Protein AF-A0A2D4SJZ4-F1 (afdb_monomer_lite)

Foldseek 3Di:
DDDDDDDPPPPCVPVDPPDPVPDDDQPDPDNVVSVVVVVVVVVVVVVVVVVVVVVVVQVVCVVVVNDDPVCVVVDDDDPVVVVVVVVVVVVVVVVVVVVVVCVVVPPD

pLDDT: mean 80.21, std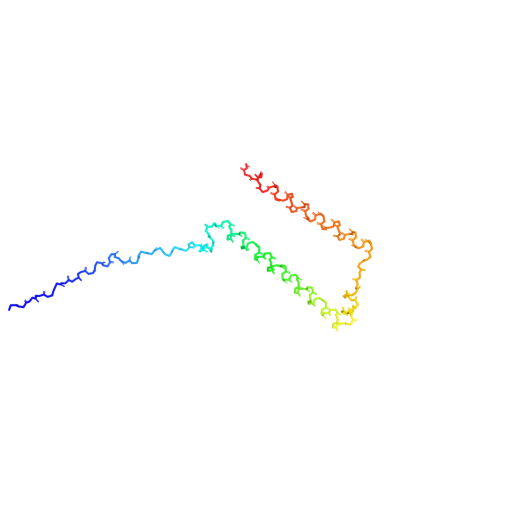 18.85, range [41.72, 98.0]

Secondary structure (DSSP, 8-state):
-PPPPP-----GGG--------S---SSSSHHHHHHHHHHHHHHHHHHHHHHHHHHHHHHHHHTTS--HHHHHH----HHHHHHHHHHHHHHHHHHHHHHHHHTT---

Radius of gyration: 30.5 Å; chains: 1; bounding box: 54×70×84 Å

Sequence (108 aa):
MALAPKKNEINVSETISKKVKGGRKFFFDQAETDMLLSMLLSLMAEHSSVKDRLITLEAFLSDKGLLDTDELTSYTPNEDTSGAMDIERVNMIKNILEAGRNIGNKSE

Structure (mmCIF, N/CA/C/O backbone):
data_AF-A0A2D4SJZ4-F1
#
_entry.id   AF-A0A2D4SJZ4-F1
#
loop_
_atom_site.group_PDB
_atom_site.id
_atom_site.type_symbol
_atom_site.label_atom_id
_atom_site.label_alt_id
_atom_site.label_comp_id
_atom_site.label_asym_id
_atom_site.label_entity_id
_atom_site.label_seq_id
_atom_site.pdbx_PDB_ins_code
_atom_site.Cartn_x
_atom_site.Cartn_y
_atom_site.Cartn_z
_atom_site.occupancy
_atom_site.B_iso_or_equiv
_atom_site.auth_seq_id
_atom_site.auth_comp_id
_atom_site.auth_asym_id
_atom_site.auth_atom_id
_atom_site.pdbx_PDB_model_num
ATOM 1 N N . MET A 1 1 ? 14.875 -51.795 -68.686 1.00 45.78 1 MET A N 1
ATOM 2 C CA . MET A 1 1 ? 16.064 -51.129 -68.113 1.00 45.78 1 MET A CA 1
ATOM 3 C C . MET A 1 1 ? 15.571 -50.253 -66.967 1.00 45.78 1 MET A C 1
ATOM 5 O O . MET A 1 1 ? 15.071 -49.166 -67.214 1.00 45.78 1 MET A O 1
ATOM 9 N N . ALA A 1 2 ? 15.520 -50.810 -65.754 1.00 43.91 2 ALA A N 1
ATOM 10 C CA . ALA A 1 2 ? 14.893 -50.178 -64.593 1.00 43.91 2 ALA A CA 1
ATOM 11 C C . ALA A 1 2 ? 15.904 -49.274 -63.869 1.00 43.91 2 ALA A C 1
ATOM 13 O O . ALA A 1 2 ? 17.021 -49.707 -63.591 1.00 43.91 2 ALA A O 1
ATOM 14 N N . LEU A 1 3 ? 15.519 -48.026 -63.590 1.00 50.31 3 LEU A N 1
ATOM 15 C CA . LEU A 1 3 ? 16.313 -47.095 -62.789 1.00 50.31 3 LEU A CA 1
ATOM 16 C C . LEU A 1 3 ? 16.303 -47.545 -61.323 1.00 50.31 3 LEU A C 1
ATOM 18 O O . LEU A 1 3 ? 15.245 -47.641 -60.705 1.00 50.31 3 LEU A O 1
ATOM 22 N N . ALA A 1 4 ? 17.485 -47.815 -60.772 1.00 55.47 4 ALA A N 1
ATOM 23 C CA . ALA A 1 4 ? 17.654 -48.093 -59.352 1.00 55.47 4 ALA A CA 1
ATOM 24 C C . ALA A 1 4 ? 17.376 -46.824 -58.516 1.00 55.47 4 ALA A C 1
ATOM 26 O O . ALA A 1 4 ? 17.807 -45.734 -58.909 1.00 55.47 4 ALA A O 1
ATOM 27 N N . PRO A 1 5 ? 16.696 -46.925 -57.361 1.00 48.94 5 PRO A N 1
ATOM 28 C CA . PRO A 1 5 ? 16.477 -45.777 -56.490 1.00 48.94 5 PRO A CA 1
ATOM 29 C C . PRO A 1 5 ? 17.795 -45.354 -55.825 1.00 48.94 5 PRO A C 1
ATOM 31 O O . PRO A 1 5 ? 18.476 -46.160 -55.188 1.00 48.94 5 PRO A O 1
ATOM 34 N N . LYS A 1 6 ? 18.160 -44.072 -55.961 1.00 52.12 6 LYS A N 1
ATOM 35 C CA . LYS A 1 6 ? 19.287 -43.474 -55.231 1.00 52.12 6 LYS A CA 1
ATOM 36 C C . LYS A 1 6 ? 19.004 -43.532 -53.728 1.00 52.12 6 LYS A C 1
ATOM 38 O O . LYS A 1 6 ? 17.996 -43.010 -53.259 1.00 52.12 6 LYS A O 1
ATOM 43 N N . LYS A 1 7 ? 19.921 -44.146 -52.981 1.00 50.00 7 LYS A N 1
ATOM 44 C CA . LYS A 1 7 ? 19.947 -44.131 -51.516 1.00 50.00 7 LYS A CA 1
ATOM 45 C C . LYS A 1 7 ? 20.216 -42.690 -51.076 1.00 50.00 7 LYS A C 1
ATOM 47 O O . LYS A 1 7 ? 21.312 -42.179 -51.285 1.00 50.00 7 LYS A O 1
ATOM 52 N N . ASN A 1 8 ? 19.202 -42.016 -50.545 1.00 48.59 8 ASN A N 1
ATOM 53 C CA . ASN A 1 8 ? 19.377 -40.698 -49.951 1.00 48.59 8 ASN A CA 1
ATOM 54 C C . ASN A 1 8 ? 19.986 -40.917 -48.561 1.00 48.59 8 ASN A C 1
ATOM 56 O O . ASN A 1 8 ? 19.279 -41.279 -47.621 1.00 48.59 8 ASN A O 1
ATOM 60 N N . GLU A 1 9 ? 21.307 -40.806 -48.450 1.00 49.69 9 GLU A N 1
ATOM 61 C CA . GLU A 1 9 ? 21.989 -40.796 -47.157 1.00 49.69 9 GLU A CA 1
ATOM 62 C C . GLU A 1 9 ? 21.622 -39.492 -46.451 1.00 49.69 9 GLU A C 1
ATOM 64 O O . GLU A 1 9 ? 22.192 -38.433 -46.707 1.00 49.69 9 GLU A O 1
ATOM 69 N N . ILE A 1 10 ? 20.599 -39.553 -45.599 1.00 53.28 10 ILE A N 1
ATOM 70 C CA . ILE A 1 10 ? 20.259 -38.445 -44.714 1.00 53.28 10 ILE A CA 1
ATOM 71 C C . ILE A 1 10 ? 21.408 -38.353 -43.713 1.00 53.28 10 ILE A C 1
ATOM 73 O O . ILE A 1 10 ? 21.556 -39.207 -42.839 1.00 53.28 10 ILE A O 1
ATOM 77 N N . ASN A 1 11 ? 22.260 -37.345 -43.883 1.00 49.78 11 ASN A N 1
ATOM 78 C CA . ASN A 1 11 ? 23.344 -37.065 -42.960 1.00 49.78 11 ASN A CA 1
ATOM 79 C C . ASN A 1 11 ? 22.735 -36.597 -41.630 1.00 49.78 11 ASN A C 1
ATOM 81 O O . ASN A 1 11 ? 22.354 -35.441 -41.465 1.00 49.78 11 ASN A O 1
ATOM 85 N N . VAL A 1 12 ? 22.653 -37.516 -40.668 1.00 51.66 12 VAL A N 1
ATOM 86 C CA . VAL A 1 12 ? 22.183 -37.266 -39.297 1.00 51.66 12 VAL A CA 1
ATOM 87 C C . VAL A 1 12 ? 23.197 -36.400 -38.514 1.00 51.66 12 VAL A C 1
ATOM 89 O O . VAL A 1 12 ? 23.156 -36.347 -37.297 1.00 51.66 12 VAL A O 1
ATOM 92 N N . SER A 1 13 ? 24.123 -35.677 -39.159 1.00 45.22 13 SER A N 1
ATOM 93 C CA . SER A 1 13 ? 24.895 -34.597 -38.522 1.00 45.22 13 SER A CA 1
ATOM 94 C C . SER A 1 13 ? 24.088 -33.304 -38.365 1.00 45.22 13 SER A C 1
ATOM 96 O O . SER A 1 13 ? 24.503 -32.436 -37.601 1.00 45.22 13 SER A O 1
ATOM 98 N N . GLU A 1 14 ? 22.901 -33.194 -38.966 1.00 46.06 14 GLU A N 1
ATOM 99 C CA . GLU A 1 14 ? 21.859 -32.264 -38.497 1.00 46.06 14 GLU A CA 1
ATOM 100 C C . GLU A 1 14 ? 21.095 -32.860 -37.298 1.00 46.06 14 GLU A C 1
ATOM 102 O O . GLU A 1 14 ? 19.906 -32.631 -37.083 1.00 46.06 14 GLU A O 1
ATOM 107 N N . THR A 1 15 ? 21.796 -33.638 -36.467 1.00 43.06 15 THR A N 1
ATOM 108 C CA . THR A 1 15 ? 21.411 -33.854 -35.078 1.00 43.06 15 THR A CA 1
ATOM 109 C C . THR A 1 15 ? 21.349 -32.484 -34.421 1.00 43.06 15 THR A C 1
ATOM 111 O O . THR A 1 15 ? 22.377 -31.908 -34.084 1.00 43.06 15 THR A O 1
ATOM 114 N N . ILE A 1 16 ? 20.128 -31.969 -34.275 1.00 52.47 16 ILE A N 1
ATOM 115 C CA . ILE A 1 16 ? 19.691 -31.093 -33.188 1.00 52.47 16 ILE A CA 1
ATOM 116 C C . ILE A 1 16 ? 20.795 -30.107 -32.789 1.00 52.47 16 ILE A C 1
ATOM 118 O O . ILE A 1 16 ? 21.521 -30.335 -31.819 1.00 52.47 16 ILE A O 1
ATOM 122 N N . SER A 1 17 ? 20.909 -28.990 -33.519 1.00 41.72 17 SER A N 1
ATOM 123 C CA . SER A 1 17 ? 21.636 -27.826 -33.007 1.00 41.72 17 SER A CA 1
ATOM 124 C C . SER A 1 17 ? 20.906 -27.344 -31.758 1.00 41.72 17 SER A C 1
ATOM 126 O O . SER A 1 17 ? 19.951 -26.566 -31.780 1.00 41.72 17 SER A O 1
ATOM 128 N N . LYS A 1 18 ? 21.332 -27.921 -30.641 1.00 53.94 18 LYS A N 1
ATOM 129 C CA . LYS A 1 18 ? 20.863 -27.706 -29.288 1.00 53.94 18 LYS A CA 1
ATOM 130 C C . LYS A 1 18 ? 21.384 -26.344 -28.843 1.00 53.94 18 LYS A C 1
ATOM 132 O O . LYS A 1 18 ? 22.290 -26.235 -28.029 1.00 53.94 18 LYS A O 1
ATOM 137 N N . LYS A 1 19 ? 20.789 -25.280 -29.371 1.00 43.53 19 LYS A N 1
ATOM 138 C CA . LYS A 1 19 ? 20.686 -24.017 -28.649 1.00 43.53 19 LYS A CA 1
ATOM 139 C C . LYS A 1 19 ? 19.212 -23.732 -28.453 1.00 43.53 19 LYS A C 1
ATOM 141 O O . LYS A 1 19 ? 18.595 -22.985 -29.205 1.00 43.53 19 LYS A O 1
ATOM 146 N N . VAL A 1 20 ? 18.667 -24.293 -27.374 1.00 51.88 20 VAL A N 1
ATOM 147 C CA . VAL A 1 20 ? 17.624 -23.589 -26.626 1.00 51.88 20 VAL A CA 1
ATOM 148 C C . VAL A 1 20 ? 18.241 -22.234 -26.287 1.00 51.88 20 VAL A C 1
ATOM 150 O O . VAL A 1 20 ? 19.047 -22.122 -25.365 1.00 51.88 20 VAL A O 1
ATOM 153 N N . LYS A 1 21 ? 17.970 -21.218 -27.113 1.00 48.91 21 LYS A N 1
ATOM 154 C CA . LYS A 1 21 ? 18.337 -19.830 -26.833 1.00 48.91 21 LYS A CA 1
ATOM 155 C C . LYS A 1 21 ? 17.414 -19.366 -25.709 1.00 48.91 21 LYS A C 1
ATOM 157 O O . LYS A 1 21 ? 16.465 -18.634 -25.944 1.00 48.91 21 LYS A O 1
ATOM 162 N N . GLY A 1 22 ? 17.668 -19.849 -24.496 1.00 53.75 22 GLY A N 1
ATOM 163 C CA . GLY A 1 22 ? 16.968 -19.485 -23.264 1.00 53.75 22 GLY A CA 1
ATOM 164 C C . GLY A 1 22 ? 17.296 -18.070 -22.788 1.00 53.75 22 GLY A C 1
ATOM 165 O O . GLY A 1 22 ? 17.288 -17.817 -21.590 1.00 53.75 22 GLY A O 1
ATOM 166 N N . GLY A 1 23 ? 17.620 -17.155 -23.707 1.00 56.12 23 GLY A N 1
ATOM 167 C CA . GLY A 1 23 ? 17.601 -15.735 -23.394 1.00 56.12 23 GLY A CA 1
ATOM 168 C C . GLY A 1 23 ? 16.148 -15.347 -23.158 1.00 56.12 23 GLY A C 1
ATOM 169 O O . GLY A 1 23 ? 15.286 -15.700 -23.967 1.00 56.12 23 GLY A O 1
ATOM 170 N N . ARG A 1 24 ? 15.867 -14.686 -22.031 1.00 61.22 24 ARG A N 1
ATOM 171 C CA . ARG A 1 24 ? 14.542 -14.131 -21.734 1.00 61.22 24 ARG A CA 1
ATOM 172 C C . ARG A 1 24 ? 14.088 -13.347 -22.969 1.00 61.22 24 ARG A C 1
ATOM 174 O O . ARG A 1 24 ? 14.800 -12.449 -23.407 1.00 61.22 24 ARG A O 1
ATOM 181 N N . LYS A 1 25 ? 12.973 -13.751 -23.585 1.00 67.50 25 LYS A N 1
ATOM 182 C CA . LYS A 1 25 ? 12.429 -13.024 -24.735 1.00 67.50 25 LYS A CA 1
ATOM 183 C C . LYS A 1 25 ? 12.003 -11.649 -24.232 1.00 67.50 25 LYS A C 1
ATOM 185 O O . LYS A 1 25 ? 11.136 -11.570 -23.367 1.00 67.50 25 LYS A O 1
ATOM 190 N N . PHE A 1 26 ? 12.668 -10.619 -24.731 1.00 76.12 26 PHE A N 1
ATOM 191 C CA . PHE A 1 26 ? 12.283 -9.228 -24.548 1.00 76.12 26 PHE A CA 1
ATOM 192 C C . PHE A 1 26 ? 11.032 -8.967 -25.395 1.00 76.12 26 PHE A C 1
ATOM 194 O O . PHE A 1 26 ? 10.921 -9.500 -26.504 1.00 76.12 26 PHE A O 1
ATOM 201 N N . PHE A 1 27 ? 10.047 -8.279 -24.824 1.00 83.69 27 PHE A N 1
ATOM 202 C CA . PHE A 1 27 ? 8.797 -7.948 -25.502 1.00 83.69 27 PHE A CA 1
ATOM 203 C C . PHE A 1 27 ? 8.962 -6.684 -26.352 1.00 83.69 27 PHE A C 1
ATOM 205 O O . PHE A 1 27 ? 8.332 -6.576 -27.403 1.00 83.69 27 PHE A O 1
ATOM 212 N N . PHE A 1 28 ? 9.832 -5.764 -25.930 1.00 87.94 28 PHE A N 1
ATOM 213 C CA . PHE A 1 28 ? 10.159 -4.538 -26.652 1.00 87.94 28 PHE A CA 1
ATOM 214 C C . PHE A 1 28 ? 11.518 -4.624 -27.353 1.00 87.94 28 PHE A C 1
ATOM 216 O O . PHE A 1 28 ? 12.355 -5.475 -27.054 1.00 87.94 28 PHE A O 1
ATOM 223 N N . ASP A 1 29 ? 11.749 -3.685 -28.275 1.00 87.06 29 ASP A N 1
ATOM 224 C CA . ASP A 1 29 ? 13.010 -3.577 -29.016 1.00 87.06 29 ASP A CA 1
ATOM 225 C C . ASP A 1 29 ? 14.201 -3.217 -28.115 1.00 87.06 29 ASP A C 1
ATOM 227 O O . ASP A 1 29 ? 15.341 -3.547 -28.438 1.00 87.06 29 ASP A O 1
ATOM 231 N N . GLN A 1 30 ? 13.952 -2.515 -27.004 1.00 88.69 30 GLN A N 1
ATOM 232 C CA . GLN A 1 30 ? 14.962 -2.121 -26.020 1.00 88.69 30 GLN A CA 1
ATOM 233 C C . GLN A 1 30 ? 14.763 -2.922 -24.729 1.00 88.69 30 GLN A C 1
ATOM 235 O O . GLN A 1 30 ? 13.703 -2.856 -24.100 1.00 88.69 30 GLN A O 1
ATOM 240 N N . ALA A 1 31 ? 15.794 -3.658 -24.311 1.00 85.56 31 ALA A N 1
ATOM 241 C CA . ALA A 1 31 ? 15.740 -4.513 -23.125 1.00 85.56 31 ALA A CA 1
ATOM 242 C C . ALA A 1 31 ? 15.491 -3.709 -21.834 1.00 85.56 31 ALA A C 1
ATOM 244 O O . ALA A 1 31 ? 14.864 -4.200 -20.894 1.00 85.56 31 ALA A O 1
ATOM 245 N N . GLU A 1 32 ? 15.935 -2.455 -21.797 1.00 88.19 32 GLU A N 1
ATOM 246 C CA . GLU A 1 32 ? 15.731 -1.509 -20.702 1.00 88.19 32 GLU A CA 1
ATOM 247 C C . GLU A 1 32 ? 14.242 -1.208 -20.492 1.00 88.19 32 GLU A C 1
ATOM 249 O O . GLU A 1 32 ? 13.794 -1.057 -19.355 1.00 88.19 32 GLU A O 1
ATOM 254 N N . THR A 1 33 ? 13.451 -1.173 -21.571 1.00 88.56 33 THR A N 1
ATOM 255 C CA . THR A 1 33 ? 11.999 -0.953 -21.503 1.00 88.56 33 THR A CA 1
ATOM 256 C C . THR A 1 33 ? 11.292 -2.136 -20.853 1.00 88.56 33 THR A C 1
ATOM 258 O O . THR A 1 33 ? 10.438 -1.941 -19.990 1.00 88.56 33 THR A O 1
ATOM 261 N N . ASP A 1 34 ? 11.684 -3.362 -21.196 1.00 85.50 34 ASP A N 1
ATOM 262 C CA . ASP A 1 34 ? 11.169 -4.568 -20.542 1.00 85.50 34 ASP A CA 1
ATOM 263 C C . ASP A 1 34 ? 11.550 -4.637 -19.064 1.00 85.50 34 ASP A C 1
ATOM 265 O O . ASP A 1 34 ? 10.743 -5.044 -18.225 1.00 85.50 34 ASP A O 1
ATOM 269 N N . MET A 1 35 ? 12.771 -4.221 -18.722 1.00 85.44 35 MET A N 1
ATOM 270 C CA . MET A 1 35 ? 13.209 -4.142 -17.330 1.00 85.44 35 MET A CA 1
ATOM 271 C C . MET A 1 35 ? 12.386 -3.122 -16.544 1.00 85.44 35 MET A C 1
ATOM 273 O O . MET A 1 35 ? 11.912 -3.447 -15.455 1.00 85.44 35 MET A O 1
ATOM 277 N N . LEU A 1 36 ? 12.160 -1.929 -17.100 1.00 90.69 36 LEU A N 1
ATOM 278 C CA . LEU A 1 36 ? 11.322 -0.905 -16.477 1.00 90.69 36 LEU A CA 1
ATOM 279 C C . LEU A 1 36 ? 9.879 -1.390 -16.302 1.00 90.69 36 LEU A C 1
ATOM 281 O O . LEU A 1 36 ? 9.311 -1.235 -15.222 1.00 90.69 36 LEU A O 1
ATOM 285 N N . LEU A 1 37 ? 9.302 -2.023 -17.328 1.00 90.44 37 LEU A N 1
ATOM 286 C CA . LEU A 1 37 ? 7.965 -2.604 -17.236 1.00 90.44 37 LEU A CA 1
ATOM 287 C C . LEU A 1 37 ? 7.907 -3.681 -16.147 1.00 90.44 37 LEU A C 1
ATOM 289 O O . LEU A 1 37 ? 6.978 -3.684 -15.345 1.00 90.44 37 LEU A O 1
ATOM 293 N N . SER A 1 38 ? 8.905 -4.563 -16.068 1.00 87.38 38 SER A N 1
ATOM 294 C CA . SER A 1 38 ? 8.974 -5.579 -15.015 1.00 87.38 38 SER A CA 1
ATOM 295 C C . SER A 1 38 ? 9.054 -4.955 -13.621 1.00 87.38 38 SER A C 1
ATOM 297 O O . SER A 1 38 ? 8.393 -5.450 -12.713 1.00 87.38 38 SER A O 1
ATOM 299 N N . MET A 1 39 ? 9.836 -3.887 -13.437 1.00 91.00 39 MET A N 1
ATOM 300 C CA . MET A 1 39 ? 9.916 -3.168 -12.159 1.00 91.00 39 MET A CA 1
ATOM 301 C C . MET A 1 39 ? 8.574 -2.530 -11.794 1.00 91.00 39 MET A C 1
ATOM 303 O O . MET A 1 39 ? 8.132 -2.651 -10.653 1.00 91.00 39 MET A O 1
ATOM 307 N N . LEU A 1 40 ? 7.902 -1.902 -12.763 1.00 95.44 40 LEU A N 1
ATOM 308 C CA . LEU A 1 40 ? 6.587 -1.297 -12.564 1.00 95.44 40 LEU A CA 1
ATOM 309 C C . LEU A 1 40 ? 5.533 -2.349 -12.206 1.00 95.44 40 LEU A C 1
ATOM 311 O O . LEU A 1 40 ? 4.769 -2.144 -11.270 1.00 95.44 40 LEU A O 1
ATOM 315 N N . LEU A 1 41 ? 5.506 -3.485 -12.905 1.00 93.44 41 LEU A N 1
ATOM 316 C CA . LEU A 1 41 ? 4.579 -4.579 -12.609 1.00 93.44 41 LEU A CA 1
ATOM 317 C C . LEU A 1 41 ? 4.799 -5.141 -11.203 1.00 93.44 41 LEU A C 1
ATOM 319 O O . LEU A 1 41 ? 3.825 -5.337 -10.479 1.00 93.44 41 LEU A O 1
ATOM 323 N N . SER A 1 42 ? 6.054 -5.343 -10.791 1.00 92.44 42 SER A N 1
ATOM 324 C CA . SER A 1 42 ? 6.370 -5.760 -9.421 1.00 92.44 42 SER A CA 1
ATOM 325 C C . SER A 1 42 ? 5.888 -4.734 -8.395 1.00 92.44 42 SER A C 1
ATOM 327 O O . SER A 1 42 ? 5.236 -5.106 -7.426 1.00 92.44 42 SER A O 1
ATOM 329 N N . LEU A 1 43 ? 6.132 -3.439 -8.626 1.00 95.19 43 LEU A N 1
ATOM 330 C CA . LEU A 1 43 ? 5.653 -2.378 -7.737 1.00 95.19 43 LEU A CA 1
ATOM 331 C C . LEU A 1 43 ? 4.121 -2.352 -7.645 1.00 95.19 43 LEU A C 1
ATOM 333 O O . LEU A 1 43 ? 3.569 -2.207 -6.558 1.00 95.19 43 LEU A O 1
ATOM 337 N N . MET A 1 44 ? 3.428 -2.517 -8.772 1.00 96.12 44 MET A N 1
ATOM 338 C CA . MET A 1 44 ? 1.965 -2.565 -8.812 1.00 96.12 44 MET A CA 1
ATOM 339 C C . MET A 1 44 ? 1.410 -3.786 -8.074 1.00 96.12 44 MET A C 1
ATOM 341 O O . MET A 1 44 ? 0.383 -3.669 -7.407 1.00 96.12 44 MET A O 1
ATOM 345 N N . ALA A 1 45 ? 2.086 -4.935 -8.155 1.00 95.00 45 ALA A N 1
ATOM 346 C CA . ALA A 1 45 ? 1.713 -6.130 -7.403 1.00 95.00 45 ALA A CA 1
ATOM 347 C C . ALA A 1 45 ? 1.843 -5.904 -5.887 1.00 95.00 45 ALA A C 1
ATOM 349 O O . ALA A 1 45 ? 0.905 -6.192 -5.144 1.00 95.00 45 ALA A O 1
ATOM 350 N N . GLU A 1 46 ? 2.950 -5.311 -5.436 1.00 95.81 46 GLU A N 1
ATOM 351 C CA . GLU A 1 46 ? 3.141 -4.948 -4.024 1.00 95.81 46 GLU A CA 1
ATOM 352 C C . GLU A 1 46 ? 2.103 -3.915 -3.556 1.00 95.81 46 GLU A C 1
ATOM 354 O O . GLU A 1 46 ? 1.494 -4.069 -2.499 1.00 95.81 46 GLU A O 1
ATOM 359 N N . HIS A 1 47 ? 1.819 -2.895 -4.370 1.00 96.38 47 HIS A N 1
ATOM 360 C CA . HIS A 1 47 ? 0.774 -1.913 -4.073 1.00 96.38 47 HIS A CA 1
ATOM 361 C C . HIS A 1 47 ? -0.617 -2.561 -3.965 1.00 96.38 47 HIS A C 1
ATOM 363 O O . HIS A 1 47 ? -1.392 -2.217 -3.071 1.00 96.38 47 HIS A O 1
ATOM 369 N N . SER A 1 48 ? -0.932 -3.528 -4.834 1.00 96.88 48 SER A N 1
ATOM 370 C CA . SER A 1 48 ? -2.180 -4.297 -4.749 1.00 96.88 48 SER A CA 1
ATOM 371 C C . SER A 1 48 ? -2.272 -5.075 -3.438 1.00 96.88 48 SER A C 1
ATOM 373 O O . SER A 1 48 ? -3.311 -5.038 -2.790 1.00 96.88 48 SER A O 1
ATOM 375 N N . SER A 1 49 ? -1.179 -5.709 -3.006 1.00 97.31 49 SER A N 1
ATOM 376 C CA . SER A 1 49 ? -1.114 -6.433 -1.729 1.00 97.31 49 SER A CA 1
ATOM 377 C C . SER A 1 49 ? -1.395 -5.518 -0.531 1.00 97.31 49 SER A C 1
ATOM 379 O O . SER A 1 49 ? -2.181 -5.861 0.355 1.00 97.31 49 SER A O 1
ATOM 381 N N . VAL A 1 50 ? -0.824 -4.306 -0.523 1.00 97.25 50 VAL A N 1
ATOM 382 C CA . VAL A 1 50 ? -1.105 -3.299 0.516 1.00 97.25 50 VAL A CA 1
ATOM 383 C C . VAL A 1 50 ? -2.579 -2.895 0.499 1.00 97.25 50 VAL A C 1
ATOM 385 O O . VAL A 1 50 ? -3.208 -2.845 1.557 1.00 97.25 50 VAL A O 1
ATOM 388 N N . LYS A 1 51 ? -3.155 -2.654 -0.683 1.00 97.25 51 LYS A N 1
ATOM 389 C CA . LYS A 1 51 ? -4.577 -2.315 -0.824 1.00 97.25 51 LYS A CA 1
ATOM 390 C C . LYS A 1 51 ? -5.483 -3.428 -0.293 1.00 97.25 51 LYS A C 1
ATOM 392 O O . LYS A 1 51 ? -6.389 -3.145 0.486 1.00 97.25 51 LYS A O 1
ATOM 397 N N . ASP A 1 52 ? -5.213 -4.679 -0.654 1.00 98.00 52 ASP A N 1
ATOM 398 C CA . ASP A 1 52 ? -5.981 -5.833 -0.175 1.00 98.00 52 ASP A CA 1
ATOM 399 C C . ASP A 1 52 ? -5.880 -5.972 1.349 1.00 98.00 52 ASP A C 1
ATOM 401 O O . ASP A 1 52 ? -6.861 -6.298 2.025 1.00 98.00 52 ASP A O 1
ATOM 405 N N . ARG A 1 53 ? -4.710 -5.664 1.922 1.00 97.88 53 ARG A N 1
ATOM 406 C CA . ARG A 1 53 ? -4.511 -5.665 3.372 1.00 97.88 53 ARG A CA 1
ATOM 407 C C . ARG A 1 53 ? -5.326 -4.581 4.075 1.00 97.88 53 ARG A C 1
ATOM 409 O O . ARG A 1 53 ? -5.870 -4.871 5.139 1.00 97.88 53 ARG A O 1
ATOM 416 N N . LEU A 1 54 ? -5.422 -3.381 3.502 1.00 95.94 54 LEU A N 1
ATOM 417 C CA . LEU A 1 54 ? -6.256 -2.295 4.030 1.00 95.94 54 LEU A CA 1
ATOM 418 C C . LEU A 1 54 ? -7.740 -2.665 3.983 1.00 95.94 54 LEU A C 1
ATOM 420 O O . LEU A 1 54 ? -8.395 -2.622 5.019 1.00 95.94 54 LEU A O 1
ATOM 424 N N . ILE A 1 55 ? -8.230 -3.161 2.842 1.00 95.75 55 ILE A N 1
ATOM 425 C CA . ILE A 1 55 ? -9.617 -3.641 2.698 1.00 95.75 55 ILE A CA 1
ATOM 426 C C . ILE A 1 55 ? -9.922 -4.734 3.729 1.00 95.75 55 ILE A C 1
ATOM 428 O O . ILE A 1 55 ? -10.961 -4.716 4.384 1.00 95.75 55 ILE A O 1
ATOM 432 N N . THR A 1 56 ? -9.000 -5.684 3.909 1.00 96.75 56 THR A N 1
ATOM 433 C CA . THR A 1 56 ? -9.157 -6.758 4.899 1.00 96.75 56 THR A CA 1
ATOM 434 C C . THR A 1 56 ? -9.215 -6.208 6.324 1.00 96.75 56 THR A C 1
ATOM 436 O O . THR A 1 56 ? -9.985 -6.710 7.140 1.00 96.75 56 THR A O 1
ATOM 439 N N . LEU A 1 57 ? -8.398 -5.201 6.645 1.00 96.88 57 LEU A N 1
ATOM 440 C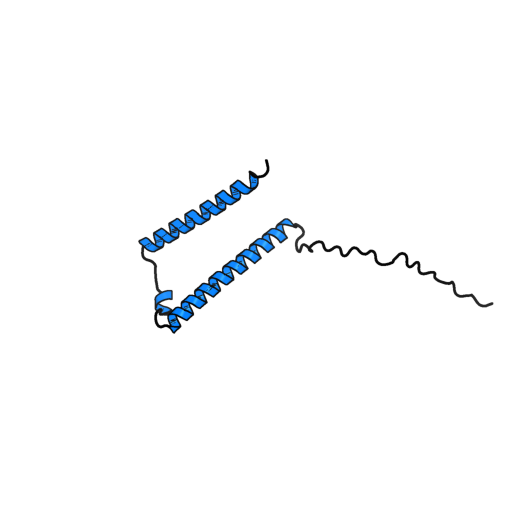 CA . LEU A 1 57 ? -8.387 -4.570 7.962 1.00 96.88 57 LEU A CA 1
ATOM 441 C C . LEU A 1 57 ? -9.694 -3.815 8.230 1.00 96.88 57 LEU A C 1
ATOM 443 O O . LEU A 1 57 ? -10.264 -3.973 9.305 1.00 96.88 57 LEU A O 1
ATOM 447 N N . GLU A 1 58 ? -10.182 -3.048 7.258 1.00 94.94 58 GLU A N 1
ATOM 448 C CA . GLU A 1 58 ? -11.455 -2.322 7.341 1.00 94.94 58 GLU A CA 1
ATOM 449 C C . GLU A 1 58 ? -12.629 -3.285 7.542 1.00 94.94 58 GLU A C 1
ATOM 451 O O . GLU A 1 58 ? -13.397 -3.124 8.490 1.00 94.94 58 GLU A O 1
ATOM 456 N N . ALA A 1 59 ? -12.710 -4.342 6.726 1.00 94.38 59 ALA A N 1
ATOM 457 C CA . ALA A 1 59 ? -13.731 -5.379 6.865 1.00 94.38 59 ALA A CA 1
ATOM 458 C C . ALA A 1 59 ? -13.652 -6.072 8.235 1.00 94.38 59 ALA A C 1
ATOM 460 O O . ALA A 1 59 ? -14.661 -6.216 8.917 1.00 94.38 59 ALA A O 1
ATOM 461 N N . PHE A 1 60 ? -12.446 -6.431 8.688 1.00 96.69 60 PHE A N 1
ATOM 462 C CA . PHE A 1 60 ? -12.244 -7.053 9.996 1.00 96.69 60 PHE A CA 1
ATOM 463 C C . PHE A 1 60 ? -12.691 -6.155 11.160 1.00 96.69 60 PHE A C 1
ATOM 465 O O . PHE A 1 60 ? -13.279 -6.647 12.123 1.00 96.69 60 PHE A O 1
ATOM 472 N N . LEU A 1 61 ? -12.410 -4.851 11.103 1.00 96.38 61 LEU A N 1
ATOM 473 C CA . LEU A 1 61 ? -12.821 -3.900 12.141 1.00 96.38 61 LEU A CA 1
ATOM 474 C C . LEU A 1 61 ? -14.331 -3.644 12.114 1.00 96.38 61 LEU A C 1
ATOM 476 O O . LEU A 1 61 ? -14.946 -3.549 13.179 1.00 96.38 61 LEU A O 1
ATOM 480 N N . SER A 1 62 ? -14.926 -3.591 10.922 1.00 94.62 62 SER A N 1
ATOM 481 C CA . SER A 1 62 ? -16.372 -3.448 10.753 1.00 94.62 62 SER A CA 1
ATOM 482 C C . SER A 1 62 ? -17.131 -4.675 11.263 1.00 94.62 62 SER A C 1
ATOM 484 O O . SER A 1 62 ? -18.052 -4.530 12.065 1.00 94.62 62 SER A O 1
ATOM 486 N N . ASP A 1 63 ? -16.660 -5.888 10.957 1.00 95.81 63 ASP A N 1
ATOM 487 C CA . ASP A 1 63 ? -17.210 -7.147 11.489 1.00 95.81 63 ASP A CA 1
ATOM 488 C C . ASP A 1 63 ? -17.161 -7.213 13.026 1.00 95.81 63 ASP A C 1
ATOM 490 O O . ASP A 1 63 ? -17.965 -7.895 13.668 1.00 95.81 63 ASP A O 1
ATOM 494 N N . LYS A 1 64 ? -16.205 -6.512 13.647 1.00 96.31 64 LYS A N 1
ATOM 495 C CA . LYS A 1 64 ? -16.086 -6.379 15.108 1.00 96.31 64 LYS A CA 1
ATOM 496 C C . LYS A 1 64 ? -16.931 -5.245 15.692 1.00 96.31 64 LYS A C 1
ATOM 498 O O . LYS A 1 64 ? -16.952 -5.104 16.913 1.00 96.31 64 LYS A O 1
ATOM 503 N N . GLY A 1 65 ? -17.606 -4.458 14.858 1.00 93.56 65 GLY A N 1
ATOM 504 C CA . GLY A 1 65 ? -18.377 -3.283 15.262 1.00 93.56 65 GLY A CA 1
ATOM 505 C C . GLY A 1 65 ? -17.513 -2.132 15.782 1.00 93.56 65 GLY A C 1
ATOM 506 O O . GLY A 1 65 ? -18.004 -1.305 16.543 1.00 93.56 65 GLY A O 1
ATOM 507 N N . LEU A 1 66 ? -16.222 -2.102 15.432 1.00 93.88 66 LEU A N 1
ATOM 508 C CA . LEU A 1 66 ? -15.270 -1.067 15.861 1.00 93.88 66 LEU A CA 1
ATOM 509 C C . LEU A 1 66 ? -15.122 0.065 14.841 1.00 93.88 66 LEU A C 1
ATOM 511 O O . LEU A 1 66 ? -14.483 1.071 15.141 1.00 93.88 66 LEU A O 1
ATOM 515 N N . LEU A 1 67 ? -15.652 -0.127 13.635 1.00 92.62 67 LEU A N 1
ATOM 516 C CA . LEU A 1 67 ? -15.537 0.804 12.526 1.00 92.62 67 LEU A CA 1
ATOM 517 C C . LEU A 1 67 ? -16.826 0.782 11.705 1.00 92.62 67 LEU A C 1
ATOM 519 O O . LEU A 1 67 ? -17.257 -0.280 11.252 1.00 92.62 67 LEU A O 1
ATOM 523 N N . ASP A 1 68 ? -17.415 1.954 11.502 1.00 92.69 68 ASP A N 1
ATOM 524 C CA . ASP A 1 68 ? -18.464 2.159 10.510 1.00 92.69 68 ASP A CA 1
ATOM 525 C C . ASP A 1 68 ? -17.813 2.589 9.188 1.00 92.69 68 ASP A C 1
ATOM 527 O O . ASP A 1 68 ? -16.999 3.516 9.142 1.00 92.69 68 ASP A O 1
ATOM 531 N N . THR A 1 69 ? -18.135 1.884 8.106 1.00 86.19 69 THR A N 1
ATOM 532 C CA . THR A 1 69 ? -17.602 2.168 6.771 1.00 86.19 69 THR A CA 1
ATOM 533 C C . THR A 1 69 ? -18.047 3.530 6.248 1.00 86.19 69 THR A C 1
ATOM 535 O O . THR A 1 69 ? -17.280 4.192 5.541 1.00 86.19 69 THR A O 1
ATOM 538 N N . ASP A 1 70 ? -19.252 3.975 6.609 1.00 89.12 70 ASP A N 1
ATOM 539 C CA . ASP A 1 70 ? -19.774 5.278 6.190 1.00 89.12 70 ASP A CA 1
ATOM 540 C C . ASP A 1 70 ? -19.060 6.407 6.948 1.00 89.12 70 ASP A C 1
ATOM 542 O O . ASP A 1 70 ? -18.642 7.403 6.346 1.00 89.12 70 ASP A O 1
ATOM 546 N N . GLU A 1 71 ? -18.819 6.213 8.249 1.00 91.44 71 GLU A N 1
ATOM 547 C CA . GLU A 1 71 ? -18.029 7.136 9.070 1.00 91.44 71 GLU A CA 1
ATOM 548 C C . GLU A 1 71 ? -16.594 7.246 8.543 1.00 91.44 71 GLU A C 1
ATOM 550 O O . GLU A 1 71 ? -16.129 8.359 8.291 1.00 91.44 71 GLU A O 1
ATOM 555 N N . LEU A 1 72 ? -15.923 6.117 8.280 1.00 90.06 72 LEU A N 1
ATOM 556 C CA . LEU A 1 72 ? -14.561 6.094 7.736 1.00 90.06 72 LEU A CA 1
ATOM 557 C C . LEU A 1 72 ? -14.464 6.818 6.387 1.00 90.06 72 LEU A C 1
ATOM 559 O O . LEU A 1 72 ? -13.521 7.571 6.162 1.00 90.06 72 LEU A O 1
ATOM 563 N N . THR A 1 73 ? -15.436 6.621 5.496 1.00 88.38 73 THR A N 1
ATOM 564 C CA . THR A 1 73 ? -15.434 7.260 4.168 1.00 88.38 73 THR A CA 1
ATOM 565 C C . THR A 1 73 ? -15.585 8.781 4.267 1.00 88.38 73 THR A C 1
ATOM 567 O O . THR A 1 73 ? -15.038 9.518 3.446 1.00 88.38 73 THR A O 1
ATOM 570 N N . SER A 1 74 ? -16.313 9.261 5.277 1.00 91.81 74 SER A N 1
ATOM 571 C CA . SER A 1 74 ? -16.485 10.692 5.558 1.00 91.81 74 SER A CA 1
ATOM 572 C C . SER A 1 74 ? -15.388 11.289 6.448 1.00 91.81 74 SER A C 1
ATOM 574 O O . SER A 1 74 ? -15.303 12.513 6.593 1.00 91.81 74 SER A O 1
ATOM 576 N N . TYR A 1 75 ? -14.544 10.444 7.045 1.00 92.06 75 TYR A N 1
ATOM 577 C CA . TYR A 1 75 ? -13.519 10.869 7.981 1.00 92.06 75 TYR A CA 1
ATOM 578 C C . TYR A 1 75 ? -12.469 11.734 7.287 1.00 92.06 75 TYR A C 1
ATOM 580 O O . TYR A 1 75 ? -11.862 11.357 6.285 1.00 92.06 75 TYR A O 1
ATOM 588 N N . THR A 1 76 ? -12.217 12.901 7.873 1.00 91.00 76 THR A N 1
ATOM 589 C CA . THR A 1 76 ? -11.128 13.787 7.469 1.0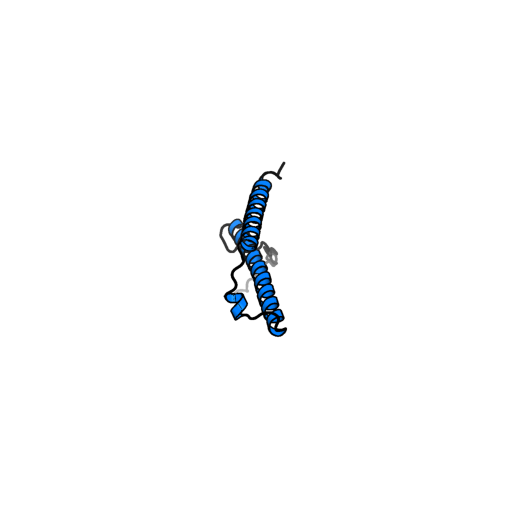0 91.00 76 THR A CA 1
ATOM 590 C C . THR A 1 76 ? -10.122 13.865 8.616 1.00 91.00 76 THR A C 1
ATOM 592 O O . THR A 1 76 ? -10.516 14.223 9.731 1.00 91.00 76 THR A O 1
ATOM 595 N N . PRO A 1 77 ? -8.837 13.545 8.380 1.00 90.50 77 PRO A N 1
ATOM 596 C CA . PRO A 1 77 ? -7.797 13.721 9.384 1.00 90.50 77 PRO A CA 1
ATOM 597 C C . PRO A 1 77 ? -7.747 15.171 9.877 1.00 90.50 77 PRO A C 1
ATOM 599 O O . PRO A 1 77 ? -7.923 16.107 9.098 1.00 90.50 77 PRO A O 1
ATOM 602 N N . ASN A 1 78 ? -7.483 15.366 11.169 1.00 93.94 78 ASN A N 1
ATOM 603 C CA . ASN A 1 78 ? -7.253 16.707 11.705 1.00 93.94 78 ASN A CA 1
ATOM 604 C C . ASN A 1 78 ? -5.938 17.309 11.166 1.00 93.94 78 ASN A C 1
ATOM 606 O O . ASN A 1 78 ? -5.119 16.608 10.565 1.00 93.94 78 ASN A O 1
ATOM 610 N N . GLU A 1 79 ? -5.733 18.608 11.399 1.00 92.94 79 GLU A N 1
ATOM 611 C CA . GLU A 1 79 ? -4.558 19.339 10.899 1.00 92.94 79 GLU A CA 1
ATOM 612 C C . GLU A 1 79 ? -3.235 18.693 11.336 1.00 92.94 79 GLU A C 1
ATOM 614 O O . GLU A 1 79 ? -2.333 18.536 10.514 1.00 92.94 79 GLU A O 1
ATOM 619 N N . ASP A 1 80 ? -3.147 18.230 12.586 1.00 93.31 80 ASP A N 1
ATOM 620 C CA . ASP A 1 80 ? -1.948 17.573 13.118 1.00 93.31 80 ASP A CA 1
ATOM 621 C C . ASP A 1 80 ? -1.630 16.264 12.378 1.00 93.31 80 ASP A C 1
ATOM 623 O O . ASP A 1 80 ? -0.494 16.020 11.963 1.00 93.31 80 ASP A O 1
ATOM 627 N N . THR A 1 81 ? -2.645 15.421 12.173 1.00 92.25 81 THR A N 1
ATOM 628 C CA . THR A 1 81 ? -2.498 14.125 11.496 1.00 92.25 81 THR A CA 1
ATOM 629 C C . THR A 1 81 ? -2.172 14.325 10.021 1.00 92.25 81 THR A C 1
ATOM 631 O O . THR A 1 81 ? -1.261 13.681 9.500 1.00 92.25 81 THR A O 1
ATOM 634 N N . SER A 1 82 ? -2.865 15.249 9.351 1.00 91.44 82 SER A N 1
ATOM 635 C CA . SER A 1 82 ? -2.583 15.589 7.955 1.00 91.44 82 SER A CA 1
ATOM 636 C C . SER A 1 82 ? -1.161 16.130 7.791 1.00 91.44 82 SER A C 1
ATOM 638 O O . SER A 1 82 ? -0.435 15.685 6.904 1.00 91.44 82 SER A O 1
ATOM 640 N N . GLY A 1 83 ? -0.725 17.032 8.676 1.00 93.94 83 GLY A N 1
ATOM 641 C CA . GLY A 1 83 ? 0.626 17.590 8.653 1.00 93.94 83 GLY A CA 1
ATOM 642 C C . GLY A 1 83 ? 1.707 16.523 8.832 1.00 93.94 83 GLY A C 1
ATOM 643 O O . GLY A 1 83 ? 2.694 16.513 8.094 1.00 93.94 83 GLY A O 1
ATOM 644 N N . ALA A 1 84 ? 1.506 15.573 9.748 1.00 93.50 84 ALA A N 1
ATOM 645 C CA . ALA A 1 84 ? 2.417 14.441 9.922 1.00 93.50 84 ALA A CA 1
ATOM 646 C C . ALA A 1 84 ? 2.494 13.560 8.661 1.00 93.50 84 ALA A C 1
ATOM 648 O O . ALA A 1 84 ? 3.589 13.201 8.224 1.00 93.50 84 ALA A O 1
ATOM 649 N N . MET A 1 85 ? 1.353 13.260 8.031 1.00 92.88 85 MET A N 1
ATOM 650 C CA . MET A 1 85 ? 1.308 12.497 6.775 1.00 92.88 85 MET A CA 1
ATOM 651 C C . MET A 1 85 ? 2.038 13.214 5.631 1.00 92.88 85 MET A C 1
ATOM 653 O O . MET A 1 85 ? 2.703 12.566 4.819 1.00 92.88 85 MET A O 1
ATOM 657 N N . ASP A 1 86 ? 1.936 14.540 5.560 1.00 93.75 86 ASP A N 1
ATOM 658 C CA . ASP A 1 86 ? 2.618 15.344 4.547 1.00 93.75 86 ASP A CA 1
ATOM 659 C C . ASP A 1 86 ? 4.136 15.342 4.740 1.00 93.75 86 ASP A C 1
ATOM 661 O O . ASP A 1 86 ? 4.877 15.146 3.771 1.00 93.75 86 ASP A O 1
ATOM 665 N N . ILE A 1 87 ? 4.602 15.484 5.984 1.00 95.19 87 ILE A N 1
ATOM 666 C CA . ILE A 1 87 ? 6.026 15.399 6.335 1.00 95.19 87 ILE A CA 1
ATOM 667 C C . ILE A 1 87 ? 6.591 14.034 5.934 1.00 95.19 87 ILE A C 1
ATOM 669 O O . ILE A 1 87 ? 7.611 13.968 5.244 1.00 95.19 87 ILE A O 1
ATOM 673 N N . GLU A 1 88 ? 5.910 12.948 6.298 1.00 94.75 88 GLU A N 1
ATOM 674 C CA . GLU A 1 88 ? 6.346 11.593 5.952 1.00 94.75 88 GLU A CA 1
ATOM 675 C C . GLU A 1 88 ? 6.386 11.371 4.436 1.00 94.75 88 GLU A C 1
ATOM 677 O O . GLU A 1 88 ? 7.345 10.797 3.912 1.00 94.75 88 GLU A O 1
ATOM 682 N N . ARG A 1 89 ? 5.406 11.899 3.693 1.00 94.12 89 ARG A N 1
AT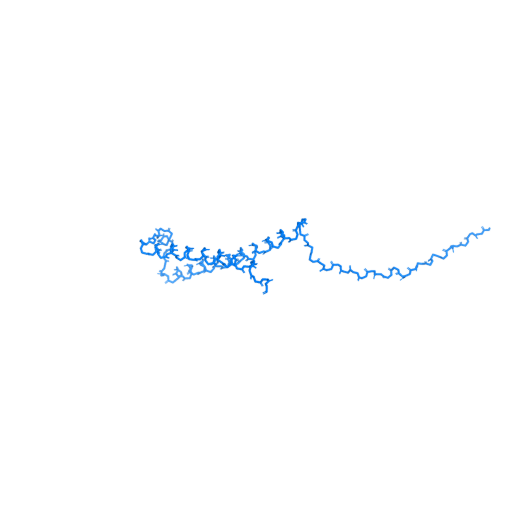OM 683 C CA . ARG A 1 89 ? 5.400 11.819 2.226 1.00 94.12 89 ARG A CA 1
ATOM 684 C C . ARG A 1 89 ? 6.590 12.554 1.613 1.00 94.12 89 ARG A C 1
ATOM 686 O O . ARG A 1 89 ? 7.239 12.021 0.711 1.00 94.12 89 ARG A O 1
ATOM 693 N N . VAL A 1 90 ? 6.900 13.756 2.098 1.00 95.25 90 VAL A N 1
ATOM 694 C CA . VAL A 1 90 ? 8.059 14.536 1.634 1.00 95.25 90 VAL A CA 1
ATOM 695 C C . VAL A 1 90 ? 9.367 13.813 1.959 1.00 95.25 90 VAL A C 1
ATOM 697 O O . VAL A 1 90 ? 10.240 13.716 1.093 1.00 95.25 90 VAL A O 1
ATOM 700 N N . ASN A 1 91 ? 9.491 13.245 3.160 1.00 93.81 91 ASN A N 1
ATOM 701 C CA . ASN A 1 91 ? 10.655 12.455 3.565 1.00 93.81 91 ASN A CA 1
ATOM 702 C C . ASN A 1 91 ? 10.841 11.224 2.673 1.00 93.81 91 ASN A C 1
ATOM 704 O O . ASN A 1 91 ? 11.950 10.969 2.198 1.00 93.81 91 ASN A O 1
ATOM 708 N N . MET A 1 92 ? 9.761 10.496 2.379 1.00 92.69 92 MET A N 1
ATOM 709 C CA . MET A 1 92 ? 9.791 9.351 1.470 1.00 92.69 92 MET A CA 1
ATOM 710 C C . MET A 1 92 ? 10.309 9.754 0.083 1.00 92.69 92 MET A C 1
ATOM 712 O O . MET A 1 92 ? 11.225 9.116 -0.438 1.00 92.69 92 MET A O 1
ATOM 716 N N . ILE A 1 93 ? 9.771 10.830 -0.502 1.00 93.12 93 ILE A N 1
ATOM 717 C CA . ILE A 1 93 ? 10.196 11.325 -1.822 1.00 93.12 93 ILE A CA 1
ATOM 718 C C . ILE A 1 93 ? 11.678 11.704 -1.800 1.00 93.12 93 ILE A C 1
ATOM 720 O O . ILE A 1 93 ? 12.431 11.293 -2.684 1.00 93.12 93 ILE A O 1
ATOM 724 N N . LYS A 1 94 ? 12.117 12.444 -0.777 1.00 92.06 94 LYS A N 1
ATOM 725 C CA . LYS A 1 94 ? 13.521 12.832 -0.618 1.00 92.06 94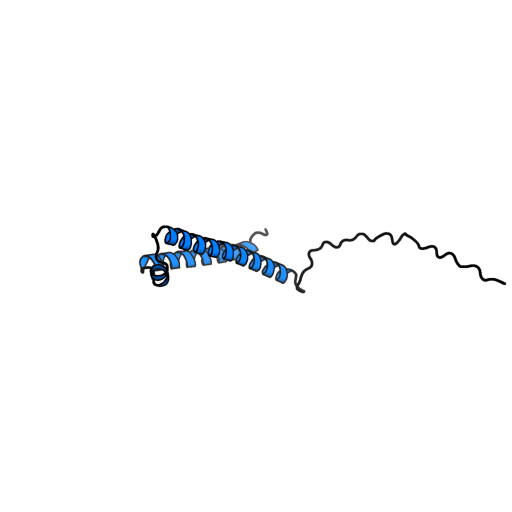 LYS A CA 1
ATOM 726 C C . LYS A 1 94 ? 14.437 11.607 -0.580 1.00 92.06 94 LYS A C 1
ATOM 728 O O . LYS A 1 94 ? 15.410 11.561 -1.328 1.00 92.06 94 LYS A O 1
ATOM 733 N N . ASN A 1 95 ? 14.095 10.601 0.223 1.00 90.31 95 ASN A N 1
ATOM 734 C CA . ASN A 1 95 ? 14.888 9.379 0.358 1.00 90.31 95 ASN A CA 1
ATOM 735 C C . ASN A 1 95 ? 14.994 8.611 -0.969 1.00 90.31 95 ASN A C 1
ATOM 737 O O . ASN A 1 95 ? 16.072 8.128 -1.313 1.00 90.31 95 ASN A O 1
ATOM 741 N N . ILE A 1 96 ? 13.905 8.533 -1.742 1.00 88.69 96 ILE A N 1
ATOM 742 C CA . ILE A 1 96 ? 13.903 7.890 -3.066 1.00 88.69 96 ILE A CA 1
ATOM 743 C C . ILE A 1 96 ? 14.817 8.644 -4.042 1.00 88.69 96 ILE A C 1
ATOM 745 O O . ILE A 1 96 ? 15.621 8.023 -4.740 1.00 88.69 96 ILE A O 1
ATOM 749 N N . LEU A 1 97 ? 14.735 9.977 -4.080 1.00 88.06 97 LEU A N 1
ATOM 750 C CA . LEU A 1 97 ? 15.567 10.801 -4.964 1.00 88.06 97 LEU A CA 1
ATOM 751 C C . LEU A 1 97 ? 17.055 10.725 -4.593 1.00 88.06 97 LEU A C 1
ATOM 753 O O . LEU A 1 97 ? 17.909 10.612 -5.475 1.00 88.06 97 LEU A O 1
ATOM 757 N N . GLU A 1 98 ? 17.381 10.742 -3.300 1.00 87.00 98 GLU A N 1
ATOM 758 C CA . GLU A 1 98 ? 18.755 10.570 -2.820 1.00 87.00 98 GLU A CA 1
ATOM 759 C C . GLU A 1 98 ? 19.300 9.173 -3.134 1.00 87.00 98 GLU A C 1
ATOM 761 O O . GLU A 1 98 ? 20.433 9.051 -3.608 1.00 87.00 98 GLU A O 1
ATOM 766 N N . ALA A 1 99 ? 18.496 8.123 -2.940 1.00 82.25 99 ALA A N 1
ATOM 767 C CA . ALA A 1 99 ? 18.863 6.766 -3.331 1.00 82.25 99 ALA A CA 1
ATOM 768 C C . ALA A 1 99 ? 19.158 6.687 -4.835 1.00 82.25 99 ALA A C 1
ATOM 770 O O . ALA A 1 99 ? 20.195 6.148 -5.216 1.00 82.25 99 ALA A O 1
ATOM 771 N N . GLY A 1 100 ? 18.313 7.300 -5.672 1.00 79.75 100 GLY A N 1
ATOM 772 C CA . GLY A 1 100 ? 18.521 7.403 -7.118 1.00 79.75 100 GLY A CA 1
ATOM 773 C C . GLY A 1 100 ? 19.827 8.109 -7.490 1.00 79.75 100 GLY A C 1
ATOM 774 O O . GLY A 1 100 ? 20.580 7.612 -8.328 1.00 79.75 100 GLY A O 1
ATOM 775 N N . ARG A 1 101 ? 20.159 9.215 -6.812 1.00 79.31 101 ARG A N 1
ATOM 776 C CA . ARG A 1 101 ? 21.427 9.940 -7.013 1.00 79.31 101 ARG A CA 1
ATOM 777 C C . ARG A 1 101 ? 22.651 9.074 -6.700 1.00 79.31 101 ARG A C 1
ATOM 779 O O . ARG A 1 101 ? 23.674 9.190 -7.365 1.00 79.31 101 ARG A O 1
ATOM 786 N N . ASN A 1 102 ? 22.547 8.191 -5.710 1.00 75.38 102 ASN A N 1
ATOM 787 C CA . ASN A 1 102 ? 23.653 7.343 -5.267 1.00 75.38 102 ASN A CA 1
ATOM 788 C C . ASN A 1 102 ? 23.873 6.092 -6.140 1.00 75.38 102 ASN A C 1
ATOM 790 O O . ASN A 1 102 ? 24.896 5.428 -5.979 1.00 75.38 102 ASN A O 1
ATOM 794 N N . ILE A 1 103 ? 22.965 5.767 -7.069 1.00 70.62 103 ILE A N 1
ATOM 795 C CA . ILE A 1 103 ? 23.125 4.628 -7.994 1.00 70.62 103 ILE A CA 1
ATOM 796 C C . ILE A 1 103 ? 24.276 4.872 -8.985 1.00 70.62 103 ILE A C 1
ATOM 798 O O . ILE A 1 103 ? 24.996 3.934 -9.313 1.00 70.62 103 ILE A O 1
ATOM 802 N N . GLY A 1 104 ? 24.505 6.122 -9.408 1.00 60.12 104 GLY A N 1
ATOM 803 C CA . GLY A 1 104 ? 25.578 6.482 -10.349 1.00 60.12 104 GLY A CA 1
ATOM 804 C C . GLY A 1 104 ? 26.976 6.633 -9.735 1.00 60.12 104 GLY A C 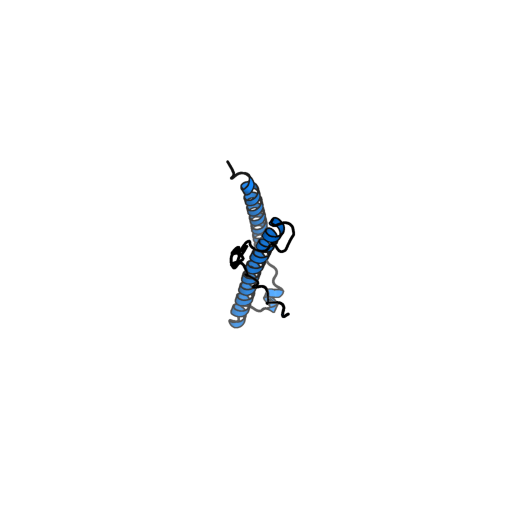1
ATOM 805 O O . GLY A 1 104 ? 27.955 6.640 -10.468 1.00 60.12 104 GLY A O 1
ATOM 806 N N . ASN A 1 105 ? 27.084 6.727 -8.404 1.00 58.62 105 ASN A N 1
ATOM 807 C CA . ASN A 1 105 ? 28.350 6.985 -7.699 1.00 58.62 105 ASN A CA 1
ATOM 808 C C . ASN A 1 105 ? 28.986 5.721 -7.086 1.00 58.62 105 ASN A C 1
ATOM 810 O O . ASN A 1 105 ? 29.997 5.819 -6.400 1.00 58.62 105 ASN A O 1
ATOM 814 N N . LYS A 1 106 ? 28.386 4.537 -7.273 1.00 55.44 106 LYS A N 1
ATOM 815 C CA . LYS A 1 106 ? 28.855 3.261 -6.691 1.00 55.44 106 LYS A CA 1
ATOM 816 C C . LYS A 1 106 ? 29.791 2.453 -7.604 1.00 55.44 106 LYS A C 1
ATOM 818 O O . LYS A 1 106 ? 30.043 1.286 -7.319 1.00 55.44 106 LYS A O 1
ATOM 823 N N . SER A 1 107 ? 30.268 3.040 -8.699 1.00 50.66 107 SER A N 1
ATOM 824 C CA . SER A 1 107 ? 31.078 2.365 -9.724 1.00 50.66 107 SER A CA 1
ATOM 825 C C . SER A 1 107 ? 32.562 2.767 -9.747 1.00 50.66 107 SER A C 1
ATOM 827 O O . SER A 1 107 ? 33.189 2.642 -10.796 1.00 50.66 107 SER A O 1
ATOM 829 N N . GLU A 1 108 ? 33.127 3.205 -8.616 1.00 44.47 108 GLU A N 1
ATOM 830 C CA . GLU A 1 108 ? 34.585 3.330 -8.409 1.00 44.47 108 GLU A CA 1
ATOM 831 C C . GLU A 1 108 ? 35.081 2.371 -7.321 1.00 44.47 108 GLU A C 1
ATOM 833 O O . GLU A 1 108 ? 34.415 2.277 -6.263 1.00 44.47 108 GLU A O 1
#